Protein AF-A0A530BM27-F1 (afdb_monomer_lite)

Secondary structure (DSSP, 8-state):
-------PPPEEEEEEEEEEEEEETTEEEEEEEEEEEEEEEETTEEEEEEEEEEEEEEEEEETTEEEEE---TTSSSS----

Sequence (82 aa):
DGDTNHTWGKNARFTLKTWTGQETELGTLKTFTETRWNFGNTATSNIAFNKGTSLNFAWIQLGGLRVGKDESAFNTFIGYAG

Structure (mmCIF, N/CA/C/O backbone):
data_AF-A0A530BM27-F1
#
_entry.id   AF-A0A530BM27-F1
#
loop_
_atom_site.group_PDB
_atom_site.id
_atom_site.type_symbol
_atom_site.label_atom_id
_atom_site.label_alt_id
_atom_site.label_comp_id
_atom_site.label_asym_id
_atom_site.label_entity_id
_atom_site.label_seq_id
_atom_site.pdbx_PDB_ins_code
_atom_site.Cartn_x
_atom_site.Cartn_y
_atom_site.Cartn_z
_atom_site.occupancy
_atom_site.B_iso_or_equiv
_atom_site.auth_seq_id
_atom_site.auth_comp_id
_atom_site.auth_asym_id
_atom_site.auth_atom_id
_atom_site.pdbx_PDB_model_num
ATOM 1 N N . ASP A 1 1 ? 26.327 -6.369 -40.158 1.00 43.19 1 ASP A N 1
ATOM 2 C CA . ASP A 1 1 ? 25.109 -6.651 -39.376 1.00 43.19 1 ASP A CA 1
ATOM 3 C C . ASP A 1 1 ? 25.426 -6.630 -37.892 1.00 43.19 1 ASP A C 1
ATOM 5 O O . ASP A 1 1 ? 25.866 -7.625 -37.334 1.00 43.19 1 ASP A O 1
ATOM 9 N N . GLY A 1 2 ? 25.329 -5.453 -37.276 1.00 49.00 2 GLY A N 1
ATOM 10 C CA . GLY A 1 2 ? 25.512 -5.285 -35.834 1.00 49.00 2 GLY A CA 1
ATOM 11 C C . GLY A 1 2 ? 24.155 -5.020 -35.207 1.00 49.00 2 GLY A C 1
ATOM 12 O O . GLY A 1 2 ? 23.791 -3.863 -35.030 1.00 49.00 2 GLY A O 1
ATOM 13 N N . ASP A 1 3 ? 23.379 -6.075 -34.974 1.00 47.25 3 ASP A N 1
ATOM 14 C CA . ASP A 1 3 ? 22.039 -5.945 -34.404 1.00 47.25 3 ASP A CA 1
ATOM 15 C C . ASP A 1 3 ? 22.128 -5.491 -32.937 1.00 47.25 3 ASP A C 1
ATOM 17 O O . ASP A 1 3 ? 22.750 -6.136 -32.091 1.00 47.25 3 ASP A O 1
ATOM 21 N N . THR A 1 4 ? 21.533 -4.339 -32.641 1.00 60.88 4 THR A N 1
ATOM 22 C CA . THR A 1 4 ? 21.508 -3.703 -31.321 1.00 60.88 4 THR A CA 1
ATOM 23 C C . THR A 1 4 ? 20.307 -4.157 -30.499 1.00 60.88 4 THR A C 1
ATOM 25 O O . THR A 1 4 ? 19.585 -3.302 -30.012 1.00 60.88 4 THR A O 1
ATOM 28 N N . ASN A 1 5 ? 20.011 -5.450 -30.339 1.00 60.12 5 ASN A N 1
ATOM 29 C CA . ASN A 1 5 ? 18.759 -5.820 -29.655 1.00 60.12 5 ASN A CA 1
ATOM 30 C C . ASN A 1 5 ? 18.818 -7.110 -28.832 1.00 60.12 5 ASN A C 1
ATOM 32 O O . ASN A 1 5 ? 18.105 -8.063 -29.119 1.00 60.12 5 ASN A O 1
ATOM 36 N N . HIS A 1 6 ? 19.574 -7.127 -27.730 1.00 54.12 6 HIS A N 1
ATOM 37 C CA . HIS A 1 6 ? 19.285 -8.090 -26.657 1.00 54.12 6 HIS A CA 1
ATOM 38 C C . HIS A 1 6 ? 19.652 -7.556 -25.262 1.00 54.12 6 HIS A C 1
ATOM 40 O O . HIS A 1 6 ? 20.569 -8.032 -24.594 1.00 54.12 6 HIS A O 1
ATOM 46 N N . THR A 1 7 ? 18.892 -6.565 -24.786 1.00 58.06 7 THR A N 1
ATOM 47 C CA . THR A 1 7 ? 18.838 -6.264 -23.347 1.00 58.06 7 THR A CA 1
ATOM 48 C C . THR A 1 7 ? 17.740 -7.115 -22.720 1.00 58.06 7 THR A C 1
ATOM 50 O O . THR A 1 7 ? 16.557 -6.918 -22.987 1.00 58.06 7 THR A O 1
ATOM 53 N N . TRP A 1 8 ? 18.121 -8.058 -21.861 1.00 67.50 8 TRP A N 1
ATOM 54 C CA . TRP A 1 8 ? 17.170 -8.803 -21.039 1.00 67.50 8 TRP A CA 1
ATOM 55 C C . TRP A 1 8 ? 16.618 -7.859 -19.964 1.00 67.50 8 TRP A C 1
ATOM 57 O O . TRP A 1 8 ? 17.371 -7.286 -19.169 1.00 67.50 8 TRP A O 1
ATOM 67 N N . GLY A 1 9 ? 15.299 -7.672 -19.946 1.00 72.81 9 GLY A N 1
ATOM 68 C CA . GLY A 1 9 ? 14.634 -6.868 -18.928 1.00 72.81 9 GLY A CA 1
ATOM 69 C C . GLY A 1 9 ? 14.732 -7.542 -17.558 1.00 72.81 9 GLY A C 1
ATOM 70 O O . GLY A 1 9 ? 14.199 -8.633 -17.369 1.00 72.81 9 GLY A O 1
ATOM 71 N N . LYS A 1 10 ? 15.385 -6.903 -16.584 1.00 79.12 10 LYS A N 1
ATOM 72 C CA . LYS A 1 10 ? 15.371 -7.345 -15.184 1.00 79.12 10 LYS A CA 1
ATOM 73 C C . LYS A 1 10 ? 14.267 -6.585 -14.473 1.00 79.12 10 LYS A C 1
ATOM 75 O O . LYS A 1 10 ? 14.350 -5.364 -14.369 1.00 79.12 10 LYS A O 1
ATOM 80 N N . ASN A 1 11 ? 13.253 -7.293 -13.986 1.00 86.25 11 ASN A N 1
ATOM 81 C CA . ASN A 1 11 ? 12.194 -6.714 -13.168 1.00 86.25 11 ASN A CA 1
ATOM 82 C C . ASN A 1 11 ? 12.113 -7.461 -11.834 1.00 86.25 11 ASN A C 1
ATOM 84 O O . ASN A 1 11 ? 12.162 -8.688 -11.803 1.00 86.25 11 ASN A O 1
ATOM 88 N N . ALA A 1 12 ? 11.977 -6.716 -10.741 1.00 89.62 12 ALA A N 1
ATOM 89 C CA . ALA A 1 12 ? 11.745 -7.255 -9.409 1.00 89.62 12 ALA A CA 1
ATOM 90 C C . ALA A 1 12 ? 10.620 -6.476 -8.726 1.00 89.62 12 ALA A C 1
ATOM 92 O O . ALA A 1 12 ? 10.464 -5.270 -8.931 1.00 89.62 12 ALA A O 1
ATOM 93 N N . ARG A 1 13 ? 9.836 -7.167 -7.899 1.00 90.50 13 ARG A N 1
ATOM 94 C CA . ARG A 1 13 ? 8.739 -6.576 -7.132 1.00 90.50 13 ARG A CA 1
ATOM 95 C C . ARG A 1 13 ? 8.888 -6.956 -5.668 1.00 90.50 13 ARG A C 1
ATOM 97 O O . ARG A 1 13 ? 9.024 -8.132 -5.347 1.00 90.50 13 ARG A O 1
ATOM 104 N N . PHE A 1 14 ? 8.809 -5.959 -4.797 1.00 90.00 14 PHE A N 1
ATOM 105 C CA . PHE A 1 14 ? 8.679 -6.146 -3.356 1.00 90.00 14 PHE A CA 1
ATOM 106 C C . PHE A 1 14 ? 7.294 -5.662 -2.923 1.00 90.00 14 PHE A C 1
ATOM 108 O O . PHE A 1 14 ? 6.797 -4.654 -3.426 1.00 90.00 14 PHE A O 1
ATOM 115 N N . THR A 1 15 ? 6.625 -6.406 -2.045 1.00 93.12 15 THR A N 1
ATOM 116 C CA . THR A 1 15 ? 5.294 -6.054 -1.531 1.00 93.12 15 THR A CA 1
ATOM 117 C C . THR A 1 15 ? 5.272 -6.254 -0.024 1.00 93.12 15 THR A C 1
ATOM 119 O O . THR A 1 15 ? 5.587 -7.341 0.455 1.00 93.12 15 THR A O 1
ATOM 122 N N . LEU A 1 16 ? 4.880 -5.211 0.705 1.00 92.38 16 LEU A N 1
ATOM 123 C CA . LEU A 1 16 ? 4.673 -5.233 2.146 1.00 92.38 16 LEU A CA 1
ATOM 124 C C . LEU A 1 16 ? 3.176 -5.187 2.421 1.00 92.38 16 LEU A C 1
ATOM 126 O O . LEU A 1 16 ? 2.497 -4.247 2.004 1.00 92.38 16 LEU A O 1
ATOM 130 N N . LYS A 1 17 ? 2.687 -6.203 3.133 1.00 94.44 17 LYS A N 1
ATOM 131 C CA . LYS A 1 17 ? 1.303 -6.290 3.590 1.00 94.44 17 LYS A CA 1
ATOM 132 C C . LYS A 1 17 ? 1.280 -6.313 5.108 1.00 94.44 17 LYS A C 1
ATOM 134 O O . LYS A 1 17 ? 1.962 -7.135 5.715 1.00 94.44 17 LYS A O 1
ATOM 139 N N . THR A 1 18 ? 0.484 -5.440 5.703 1.00 91.06 18 THR A N 1
ATOM 140 C CA . THR A 1 18 ? 0.239 -5.405 7.146 1.00 91.06 18 THR A CA 1
ATOM 141 C C . THR A 1 18 ? -1.249 -5.520 7.394 1.00 91.06 18 THR A C 1
ATOM 143 O O . THR A 1 18 ? -2.041 -4.818 6.768 1.00 91.06 18 THR A O 1
ATOM 146 N N . TRP A 1 19 ? -1.632 -6.416 8.301 1.00 93.44 19 TRP A N 1
ATOM 147 C CA . TRP A 1 19 ? -3.017 -6.590 8.708 1.00 93.44 19 TRP A CA 1
ATOM 148 C C . TRP A 1 19 ? -3.124 -6.840 10.205 1.00 93.44 19 TRP A C 1
ATOM 150 O O . TRP A 1 19 ? -2.276 -7.505 10.799 1.00 93.44 19 TRP A O 1
ATOM 160 N N . THR A 1 20 ? -4.187 -6.317 10.804 1.00 91.62 20 THR A N 1
ATOM 161 C CA . THR A 1 20 ? -4.551 -6.583 12.196 1.00 91.62 20 THR A CA 1
ATOM 162 C C . THR A 1 20 ? -6.053 -6.812 12.301 1.00 91.62 20 THR A C 1
ATOM 164 O O . THR A 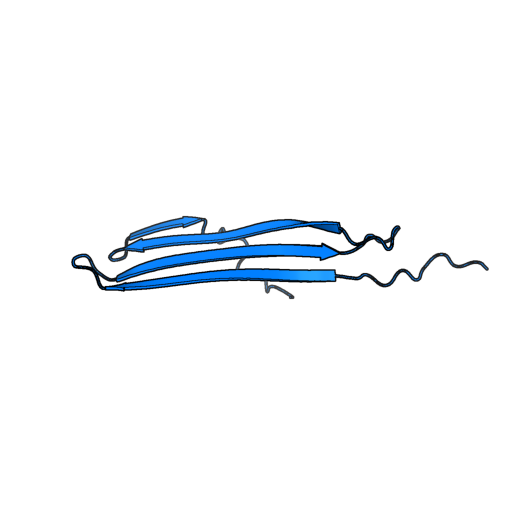1 20 ? -6.829 -6.343 11.465 1.00 91.62 20 THR A O 1
ATOM 167 N N . GLY A 1 21 ? -6.459 -7.563 13.319 1.00 91.81 21 GLY A N 1
ATOM 168 C CA . GLY A 1 21 ? -7.853 -7.814 13.652 1.00 91.81 21 GLY A CA 1
ATOM 169 C C . GLY A 1 21 ? -7.978 -7.944 15.161 1.00 91.81 21 GLY A C 1
ATOM 170 O O . GLY A 1 21 ? -7.340 -8.813 15.749 1.00 91.81 21 GLY A O 1
ATOM 171 N N . GLN A 1 22 ? -8.756 -7.065 15.778 1.00 90.44 22 GLN A N 1
ATOM 172 C CA . GLN A 1 22 ? -8.989 -7.059 17.214 1.00 90.44 22 GLN A CA 1
ATOM 173 C C . GLN A 1 22 ? -10.477 -6.879 17.486 1.00 90.44 22 GLN A C 1
ATOM 175 O O . GLN A 1 22 ? -11.108 -5.992 16.919 1.00 90.44 22 GLN A O 1
ATOM 180 N N . GLU A 1 23 ? -11.028 -7.690 18.380 1.00 90.31 23 GLU A N 1
ATOM 181 C CA . GLU A 1 23 ? -12.386 -7.475 18.870 1.00 90.31 23 GLU A CA 1
ATOM 182 C C . GLU A 1 23 ? -12.404 -6.310 19.861 1.00 90.31 23 GLU A C 1
ATOM 184 O O . GLU A 1 23 ? -11.578 -6.231 20.774 1.00 90.31 23 GLU A O 1
ATOM 189 N N . THR A 1 24 ? -13.335 -5.384 19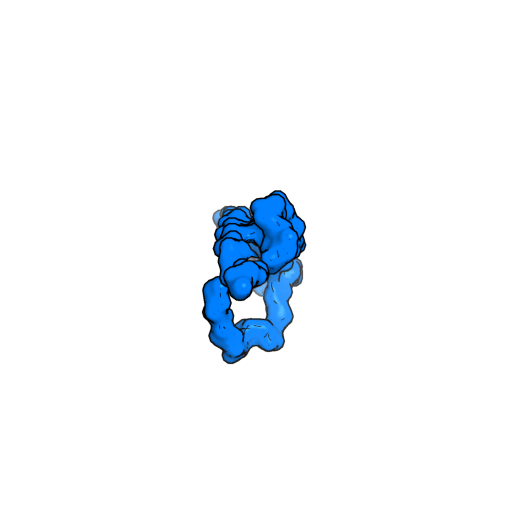.655 1.00 86.69 24 THR A N 1
ATOM 190 C CA . THR A 1 24 ? -13.567 -4.239 20.538 1.00 86.69 24 THR A CA 1
ATOM 191 C C . THR A 1 24 ? -15.040 -4.196 20.928 1.00 86.69 24 THR A C 1
ATOM 193 O O . THR A 1 24 ? -15.871 -4.874 20.324 1.00 86.69 24 THR A O 1
ATOM 196 N N . GLU A 1 25 ? -15.386 -3.364 21.906 1.00 84.88 25 GLU A N 1
ATOM 197 C CA . GLU A 1 25 ? -16.772 -3.181 22.363 1.00 84.88 25 GLU A CA 1
ATOM 198 C C . GLU A 1 25 ? -17.726 -2.722 21.248 1.00 84.88 25 GLU A C 1
ATOM 200 O O . GLU A 1 25 ? -18.927 -2.971 21.313 1.00 84.88 25 GLU A O 1
ATOM 205 N N . LEU A 1 26 ? -17.188 -2.091 20.199 1.00 80.88 26 LEU A N 1
ATOM 206 C CA . LEU A 1 26 ? -17.942 -1.583 19.053 1.00 80.88 26 LEU A CA 1
ATOM 207 C C . LEU A 1 26 ? -17.798 -2.485 17.809 1.00 80.88 26 LEU A C 1
ATOM 209 O O . LEU A 1 26 ? -18.065 -2.062 16.686 1.00 80.88 26 LEU A O 1
ATOM 213 N N . GLY A 1 27 ? -17.359 -3.734 17.994 1.00 86.25 27 GLY A N 1
ATOM 214 C CA . GLY A 1 27 ? -17.119 -4.720 16.937 1.00 86.25 27 GLY A CA 1
ATOM 215 C C . GLY A 1 27 ? -15.645 -4.842 16.537 1.00 86.25 27 GLY A C 1
ATOM 216 O O . GLY A 1 27 ? -14.759 -4.227 17.131 1.00 86.25 27 GLY A O 1
ATOM 217 N N . THR A 1 28 ? -15.357 -5.653 15.518 1.00 90.75 28 THR A N 1
ATOM 218 C CA . THR A 1 28 ? -13.975 -5.938 15.113 1.00 90.75 28 THR A CA 1
ATOM 219 C C . THR A 1 28 ? -13.298 -4.716 14.487 1.00 90.75 28 THR A C 1
ATOM 221 O O . THR A 1 28 ? -13.719 -4.233 13.430 1.00 90.75 28 THR A O 1
ATOM 224 N N 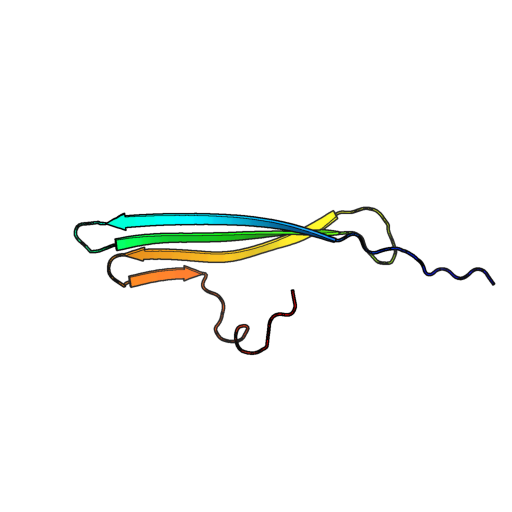. LEU A 1 29 ? -12.209 -4.259 15.104 1.00 92.69 29 LEU A N 1
ATOM 225 C CA . LEU A 1 29 ? -11.257 -3.319 14.532 1.00 92.69 29 LEU A CA 1
ATOM 226 C C . LEU A 1 29 ? -10.301 -4.067 13.598 1.00 92.69 29 LEU A C 1
ATOM 228 O O . LEU A 1 29 ? -9.582 -4.970 14.024 1.00 92.69 29 LEU A O 1
ATOM 232 N N . LYS A 1 30 ? -10.277 -3.688 12.323 1.00 93.94 30 LYS A N 1
ATOM 233 C CA . LYS A 1 30 ? -9.402 -4.259 11.299 1.00 93.94 30 LYS A CA 1
ATOM 234 C C . LYS A 1 30 ? -8.597 -3.158 10.630 1.00 93.94 30 LYS A C 1
ATOM 236 O O . LYS A 1 30 ? -9.166 -2.149 10.226 1.00 93.94 30 LYS A O 1
ATOM 241 N N . THR A 1 31 ? -7.308 -3.391 10.438 1.00 90.88 31 THR A N 1
ATOM 242 C CA . THR A 1 31 ? -6.440 -2.515 9.643 1.00 90.88 31 THR A CA 1
ATOM 243 C C . THR A 1 31 ? -5.817 -3.336 8.530 1.00 90.88 31 THR A C 1
ATOM 245 O O . THR A 1 31 ? -5.434 -4.482 8.765 1.00 90.88 31 THR A O 1
ATOM 248 N N . PHE A 1 32 ? -5.703 -2.768 7.332 1.00 92.31 32 PHE A N 1
ATOM 249 C CA . PHE A 1 32 ? -5.020 -3.396 6.207 1.00 92.31 32 PHE A CA 1
ATOM 250 C C . PHE A 1 32 ? -4.275 -2.362 5.373 1.00 92.31 32 PHE A C 1
ATOM 252 O O . PHE A 1 32 ? -4.852 -1.353 4.966 1.00 92.31 32 PHE A O 1
ATOM 259 N N . THR A 1 33 ? -3.019 -2.664 5.060 1.00 90.56 33 THR A N 1
ATOM 260 C CA . THR A 1 33 ? -2.174 -1.848 4.191 1.00 90.56 33 THR A CA 1
ATOM 261 C C . THR A 1 33 ? -1.406 -2.745 3.226 1.00 90.56 33 THR A C 1
ATOM 263 O O . THR A 1 33 ? -0.825 -3.747 3.640 1.00 90.56 33 THR A O 1
ATOM 266 N N . GLU A 1 34 ? -1.361 -2.367 1.948 1.00 92.94 34 GLU A N 1
ATOM 267 C CA . GLU A 1 34 ? -0.525 -2.987 0.918 1.00 92.94 34 GLU A CA 1
ATOM 268 C C . GLU A 1 34 ? 0.299 -1.922 0.182 1.00 92.94 34 GLU A C 1
ATOM 270 O O . GLU A 1 34 ? -0.235 -1.119 -0.593 1.00 92.94 34 GLU A O 1
ATOM 275 N N . THR A 1 35 ? 1.618 -1.978 0.373 1.00 89.00 35 THR A N 1
ATOM 276 C CA . THR A 1 35 ? 2.597 -1.129 -0.318 1.00 89.00 35 THR A CA 1
ATOM 277 C C . THR A 1 35 ? 3.450 -1.974 -1.254 1.00 89.00 35 THR A C 1
ATOM 279 O O . THR A 1 35 ? 3.918 -3.053 -0.885 1.00 89.00 35 THR A O 1
ATOM 282 N N . ARG A 1 36 ? 3.683 -1.484 -2.472 1.00 91.88 36 ARG A N 1
ATOM 283 C CA . ARG A 1 36 ? 4.445 -2.175 -3.514 1.00 91.88 36 ARG A CA 1
ATOM 284 C C . ARG A 1 36 ? 5.562 -1.291 -4.051 1.00 91.88 36 ARG A C 1
ATOM 286 O O . ARG A 1 36 ? 5.344 -0.121 -4.353 1.00 91.88 36 ARG A O 1
ATOM 293 N N . TRP A 1 37 ? 6.727 -1.895 -4.259 1.00 89.69 37 TRP A N 1
ATOM 294 C CA . TRP A 1 37 ? 7.878 -1.287 -4.918 1.00 89.69 37 TRP A CA 1
ATOM 295 C C . TRP A 1 37 ? 8.242 -2.118 -6.138 1.00 89.69 37 TRP A C 1
ATOM 297 O O . TRP A 1 37 ? 8.423 -3.335 -6.036 1.00 89.69 37 TRP A O 1
ATOM 307 N N . ASN A 1 38 ? 8.352 -1.462 -7.288 1.00 88.88 38 ASN A N 1
ATOM 308 C CA . ASN A 1 38 ? 8.813 -2.103 -8.511 1.00 88.88 38 ASN A CA 1
ATOM 309 C C . ASN A 1 38 ? 10.232 -1.628 -8.816 1.00 88.88 38 ASN A C 1
ATOM 311 O O . ASN A 1 38 ? 10.535 -0.441 -8.725 1.00 88.88 38 ASN A O 1
ATOM 315 N N . PHE A 1 39 ? 11.091 -2.550 -9.220 1.00 89.38 39 PHE A N 1
ATOM 316 C CA . PHE A 1 39 ? 12.447 -2.274 -9.667 1.00 89.38 39 PHE A CA 1
ATOM 317 C C . PHE A 1 39 ? 12.628 -2.842 -11.061 1.00 89.38 39 PHE A C 1
ATOM 319 O O . PHE A 1 39 ? 12.104 -3.911 -11.378 1.00 89.38 39 PHE A O 1
ATOM 326 N N . GLY A 1 40 ? 13.403 -2.158 -11.888 1.00 90.19 40 GLY A N 1
ATOM 327 C CA . GLY A 1 40 ? 13.898 -2.772 -13.103 1.00 90.19 40 GLY A CA 1
ATOM 328 C C . GLY A 1 40 ? 14.751 -1.851 -13.946 1.00 90.19 40 GLY A C 1
ATOM 329 O O . GLY A 1 40 ? 14.990 -0.704 -13.581 1.00 90.19 40 GLY A O 1
ATOM 330 N N . ASN A 1 41 ? 15.196 -2.372 -15.078 1.00 87.19 41 ASN A N 1
ATOM 331 C CA . ASN A 1 41 ? 16.014 -1.657 -16.052 1.00 87.19 41 ASN A CA 1
ATOM 332 C C . ASN A 1 41 ? 15.157 -1.108 -17.220 1.00 87.19 41 ASN A C 1
ATOM 334 O O . ASN A 1 41 ? 13.944 -1.366 -17.286 1.00 87.19 41 ASN A O 1
ATOM 338 N N . THR A 1 42 ? 15.760 -0.299 -18.099 1.00 82.12 42 THR A N 1
ATOM 339 C CA . THR A 1 42 ? 15.126 0.190 -19.341 1.00 82.12 42 THR A CA 1
ATOM 340 C C . THR A 1 42 ? 15.612 -0.612 -20.549 1.00 82.12 42 THR A C 1
ATOM 342 O O . THR A 1 42 ? 16.584 -1.357 -20.463 1.00 82.12 42 THR A O 1
ATOM 345 N N . ALA A 1 43 ? 14.969 -0.439 -21.707 1.00 78.44 43 ALA A N 1
ATOM 346 C CA . ALA A 1 43 ? 15.423 -1.063 -22.955 1.00 78.44 43 ALA A CA 1
ATOM 347 C C . ALA A 1 43 ? 16.835 -0.601 -23.380 1.00 78.44 43 ALA A C 1
ATOM 349 O O . ALA A 1 43 ? 17.552 -1.330 -24.060 1.00 78.44 43 ALA A O 1
ATOM 350 N N . THR A 1 44 ? 17.237 0.599 -22.951 1.00 79.94 44 THR A N 1
ATOM 351 C CA . THR A 1 44 ? 18.480 1.270 -23.353 1.00 79.94 44 THR A CA 1
ATOM 352 C C . THR A 1 44 ? 19.591 1.214 -22.302 1.00 79.94 44 THR A C 1
ATOM 354 O O . THR A 1 44 ? 20.720 1.593 -22.597 1.00 79.94 44 THR A O 1
ATOM 357 N N . SER A 1 45 ? 19.306 0.765 -21.075 1.00 79.44 45 SER A N 1
ATOM 358 C CA . SER A 1 45 ? 20.276 0.710 -19.976 1.00 79.44 45 SER A CA 1
ATOM 359 C C . SER A 1 45 ? 20.049 -0.515 -19.106 1.00 79.44 45 SER A C 1
ATOM 361 O O . SER A 1 45 ? 18.923 -0.799 -18.714 1.00 79.44 45 SER A O 1
ATOM 363 N N . ASN A 1 46 ? 21.133 -1.205 -18.740 1.00 81.69 46 ASN A N 1
ATOM 364 C CA . ASN A 1 46 ? 21.089 -2.374 -17.858 1.00 81.69 46 ASN A CA 1
ATOM 365 C C . ASN A 1 46 ? 21.132 -2.014 -16.356 1.00 81.69 46 ASN A C 1
ATOM 367 O O . ASN A 1 46 ? 21.150 -2.903 -15.504 1.00 81.69 46 ASN A O 1
ATOM 371 N N . ILE A 1 47 ? 21.165 -0.724 -16.012 1.00 84.50 47 ILE A N 1
ATOM 372 C CA . ILE A 1 47 ? 21.130 -0.272 -14.618 1.00 84.50 47 ILE A CA 1
ATOM 373 C C . ILE A 1 47 ? 19.699 -0.429 -14.093 1.00 84.50 47 ILE A C 1
ATOM 375 O O . ILE A 1 47 ? 18.753 0.103 -14.674 1.00 84.50 47 ILE A O 1
ATOM 379 N N . ALA A 1 48 ? 19.533 -1.164 -12.992 1.00 82.56 48 ALA A N 1
ATOM 380 C CA . ALA A 1 48 ? 18.243 -1.294 -12.326 1.00 82.56 48 ALA A CA 1
ATOM 381 C C . ALA A 1 48 ? 17.976 -0.082 -11.422 1.00 82.56 48 ALA A C 1
ATOM 383 O O . ALA A 1 48 ? 18.840 0.326 -10.648 1.00 82.56 48 ALA A O 1
ATOM 384 N N . PHE A 1 49 ? 16.762 0.460 -11.487 1.00 86.00 49 PHE A N 1
ATOM 385 C CA . PHE A 1 49 ? 16.299 1.563 -10.644 1.00 86.00 49 PHE A CA 1
ATOM 386 C C . PHE A 1 49 ? 14.878 1.293 -10.136 1.00 86.00 49 PHE A C 1
ATOM 388 O O . PHE A 1 49 ? 14.188 0.385 -10.611 1.00 86.00 49 PHE A O 1
ATOM 395 N N . ASN A 1 50 ? 14.438 2.062 -9.137 1.00 89.06 50 ASN A N 1
ATOM 396 C CA . ASN A 1 50 ? 13.066 1.988 -8.644 1.00 89.06 50 ASN A CA 1
ATOM 397 C C . ASN A 1 50 ? 12.110 2.612 -9.679 1.00 89.06 50 ASN A C 1
ATOM 399 O O . ASN A 1 50 ? 12.232 3.786 -10.015 1.00 89.06 50 ASN A O 1
ATOM 403 N N . LYS A 1 51 ? 11.157 1.820 -10.177 1.00 86.75 51 LYS A N 1
ATOM 404 C CA . LYS A 1 51 ? 10.145 2.211 -11.174 1.00 86.75 51 LYS A CA 1
ATOM 405 C C . LYS A 1 51 ? 8.891 2.837 -10.549 1.00 86.75 51 LYS A C 1
ATOM 407 O O . LYS A 1 51 ? 7.909 3.064 -11.247 1.00 86.75 51 LYS A O 1
ATOM 412 N N . GLY A 1 52 ? 8.906 3.088 -9.245 1.00 84.00 52 GLY A N 1
ATOM 413 C 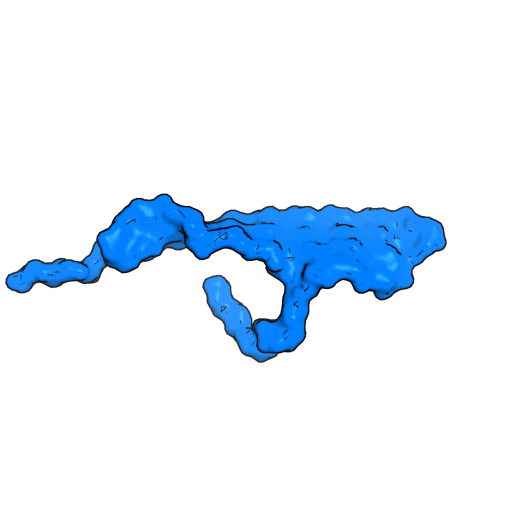CA . GLY A 1 52 ? 7.815 3.690 -8.497 1.00 84.00 52 GLY A CA 1
ATOM 414 C C . GLY A 1 52 ? 7.386 2.859 -7.292 1.00 84.00 52 GLY A C 1
ATOM 415 O O . GLY A 1 52 ? 7.527 1.629 -7.247 1.00 84.00 52 GLY A O 1
ATOM 416 N N . THR A 1 53 ? 6.806 3.575 -6.331 1.00 84.25 53 THR A N 1
ATOM 417 C CA . THR A 1 53 ? 6.147 3.022 -5.146 1.00 84.25 53 THR A CA 1
ATOM 418 C C . THR A 1 53 ? 4.648 3.264 -5.270 1.00 84.25 53 THR A C 1
ATOM 420 O O . THR A 1 53 ? 4.234 4.393 -5.536 1.00 84.25 53 THR A O 1
ATOM 423 N N . SER A 1 54 ? 3.830 2.232 -5.061 1.00 84.50 54 SER A N 1
ATOM 424 C CA . SER A 1 54 ? 2.371 2.352 -5.034 1.00 84.50 54 SER A CA 1
ATOM 425 C C . SER A 1 54 ? 1.799 1.891 -3.696 1.00 84.50 54 SER A C 1
ATOM 427 O O . SER A 1 54 ? 2.217 0.880 -3.134 1.00 84.50 54 SER A O 1
ATOM 429 N N . LEU A 1 55 ? 0.822 2.649 -3.196 1.00 82.44 55 LEU A N 1
ATOM 430 C CA . LEU A 1 55 ? -0.044 2.245 -2.090 1.00 82.44 55 LEU A CA 1
ATOM 431 C C . LEU A 1 55 ? -1.359 1.756 -2.696 1.00 82.44 55 LEU A C 1
ATOM 433 O O . LEU A 1 55 ? -2.140 2.585 -3.180 1.00 82.44 55 LEU A O 1
ATOM 437 N N . ASN A 1 56 ? -1.551 0.438 -2.726 1.00 83.88 56 ASN A N 1
ATO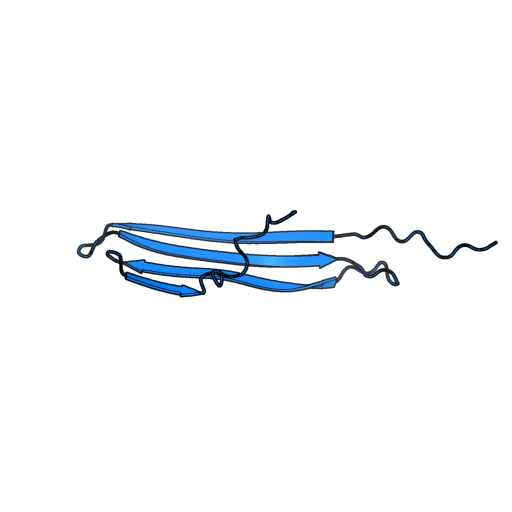M 438 C CA . ASN A 1 56 ? -2.687 -0.192 -3.405 1.00 83.88 56 ASN A CA 1
ATOM 439 C C . ASN A 1 56 ? -3.926 -0.158 -2.508 1.00 83.88 56 ASN A C 1
ATOM 441 O O . ASN A 1 56 ? -4.985 0.280 -2.939 1.00 83.88 56 ASN A O 1
ATOM 445 N N . PHE A 1 57 ? -3.747 -0.525 -1.239 1.00 86.19 57 PHE A N 1
ATOM 446 C CA . PHE A 1 57 ? -4.794 -0.517 -0.224 1.00 86.19 57 PHE A CA 1
ATOM 447 C C . PHE A 1 57 ? -4.241 0.070 1.070 1.00 86.19 57 PHE A C 1
ATOM 449 O O . PHE A 1 57 ? -3.102 -0.216 1.441 1.00 86.19 57 PHE A O 1
ATOM 456 N N . ALA A 1 58 ? -5.039 0.881 1.755 1.00 89.75 58 ALA A N 1
ATOM 457 C CA . ALA A 1 58 ? -4.742 1.368 3.096 1.00 89.75 58 ALA A CA 1
ATOM 458 C C . ALA A 1 58 ? -6.045 1.778 3.775 1.00 89.75 58 ALA A C 1
ATOM 460 O O . ALA A 1 58 ? -6.538 2.885 3.552 1.00 89.75 58 ALA A O 1
ATOM 461 N N . TRP A 1 59 ? -6.617 0.890 4.583 1.00 91.62 59 TRP A N 1
ATOM 462 C CA . TRP A 1 59 ? -7.883 1.140 5.261 1.00 91.62 59 TRP A CA 1
ATOM 463 C C . TRP A 1 59 ? -7.882 0.670 6.711 1.00 91.62 59 TRP A C 1
ATOM 465 O O . TRP A 1 59 ? -7.135 -0.224 7.117 1.00 91.62 59 TRP A O 1
ATOM 475 N N . ILE A 1 60 ? -8.774 1.288 7.479 1.00 91.38 60 ILE A N 1
ATOM 476 C CA . ILE A 1 60 ? -9.162 0.893 8.827 1.00 91.38 60 ILE A CA 1
ATOM 477 C C . ILE A 1 60 ? -10.678 0.688 8.855 1.00 91.38 60 ILE A C 1
ATOM 479 O O . ILE A 1 60 ? -11.430 1.393 8.178 1.00 91.38 60 ILE A O 1
ATOM 483 N N . GLN A 1 61 ? -11.134 -0.310 9.599 1.00 92.00 61 GLN A N 1
ATOM 484 C CA . GLN A 1 61 ? -12.541 -0.645 9.734 1.00 92.00 61 GLN A CA 1
ATOM 485 C C . GLN A 1 61 ? -12.869 -0.946 11.189 1.00 92.00 61 GLN A C 1
ATOM 487 O O . GLN A 1 61 ? -12.157 -1.716 11.819 1.00 92.00 61 GLN A O 1
ATOM 492 N N . LEU A 1 62 ? -13.974 -0.402 11.690 1.00 92.38 62 LEU A N 1
ATOM 493 C CA . LEU A 1 62 ? -14.494 -0.679 13.026 1.00 92.38 62 LEU A CA 1
ATOM 494 C C . LEU A 1 62 ? -16.008 -0.836 12.950 1.00 92.38 62 LEU A C 1
ATOM 496 O O . LEU A 1 62 ? -16.681 0.015 12.374 1.00 92.38 62 LEU A O 1
ATOM 500 N N . GLY A 1 63 ? -16.547 -1.926 13.499 1.00 86.88 63 GLY A N 1
ATOM 501 C CA . GLY A 1 63 ? -18.001 -2.083 13.633 1.00 86.88 63 GLY A CA 1
ATOM 502 C C . GLY A 1 63 ? -18.787 -1.998 12.317 1.00 86.88 63 GLY A C 1
ATOM 503 O O . GLY A 1 63 ? -19.958 -1.643 12.321 1.00 86.88 63 GLY A O 1
ATOM 504 N N . GLY A 1 64 ? -18.140 -2.275 11.179 1.00 85.88 64 GLY A N 1
ATOM 505 C CA . GLY A 1 64 ? -18.737 -2.171 9.841 1.00 85.88 64 GLY A CA 1
ATOM 506 C C . GLY A 1 64 ? -18.499 -0.842 9.114 1.00 85.88 64 GLY A C 1
ATOM 507 O O . GLY A 1 64 ? -18.654 -0.796 7.897 1.00 85.88 64 GLY A O 1
ATOM 508 N N . LEU A 1 65 ? -18.038 0.208 9.797 1.00 89.06 65 LEU A N 1
ATOM 509 C CA . LEU A 1 65 ? -17.603 1.449 9.154 1.00 89.06 65 LEU A CA 1
ATOM 510 C C . LEU A 1 65 ? -16.163 1.300 8.654 1.00 89.06 65 LEU A C 1
ATOM 512 O O . LEU A 1 65 ? -15.276 0.985 9.445 1.00 89.06 65 LEU A O 1
ATOM 516 N N . ARG A 1 66 ? -15.916 1.554 7.362 1.00 90.19 66 ARG A N 1
ATOM 517 C CA . ARG A 1 66 ? -14.577 1.534 6.751 1.00 90.19 66 ARG A CA 1
ATOM 518 C C . ARG A 1 66 ? -14.167 2.926 6.281 1.00 90.19 66 ARG A C 1
ATOM 520 O O . ARG A 1 66 ? -14.939 3.605 5.611 1.00 90.19 66 ARG A O 1
ATOM 527 N N . VAL A 1 67 ? -12.925 3.303 6.577 1.00 89.12 67 VAL A N 1
ATOM 528 C CA . VAL A 1 67 ? -12.302 4.550 6.119 1.00 89.12 67 VAL A CA 1
ATOM 529 C C . VAL A 1 67 ? -10.915 4.242 5.562 1.00 89.12 67 VAL A C 1
ATOM 531 O O . VAL A 1 67 ? -10.129 3.533 6.191 1.00 89.12 67 VAL A O 1
ATOM 534 N N . GLY A 1 68 ? -10.595 4.780 4.387 1.00 87.50 68 GLY A N 1
ATOM 535 C CA . GLY A 1 68 ? -9.259 4.681 3.810 1.00 87.50 68 GLY A CA 1
ATOM 536 C C . GLY A 1 68 ? -9.246 4.616 2.291 1.00 87.50 68 GLY A C 1
ATOM 537 O O . GLY A 1 68 ? -10.263 4.806 1.627 1.00 87.50 68 GLY A O 1
ATOM 538 N N . LYS A 1 69 ? -8.058 4.349 1.752 1.00 83.38 69 LYS A N 1
ATOM 539 C CA . LYS A 1 69 ? -7.821 4.136 0.331 1.00 83.38 69 LYS A CA 1
ATOM 540 C C . LYS A 1 69 ? -8.149 2.688 -0.022 1.00 83.38 69 LYS A C 1
ATOM 542 O O . LYS A 1 69 ? -7.425 1.770 0.370 1.00 83.38 69 LYS A O 1
ATOM 547 N N . ASP A 1 70 ? -9.227 2.523 -0.771 1.00 73.50 70 ASP A N 1
ATOM 548 C CA . ASP A 1 70 ? -9.571 1.292 -1.478 1.00 73.50 70 ASP A CA 1
ATOM 549 C C . ASP A 1 70 ? -9.286 1.487 -2.978 1.00 73.50 70 ASP A C 1
ATOM 551 O O . ASP A 1 70 ? -9.144 2.624 -3.447 1.00 73.50 70 ASP A O 1
ATOM 555 N N . GLU A 1 71 ? -9.156 0.406 -3.739 1.00 59.97 71 GLU A N 1
ATOM 556 C CA . GLU A 1 71 ? -9.013 0.520 -5.192 1.00 59.97 71 GLU A CA 1
ATOM 557 C C . GLU A 1 71 ? -10.298 1.124 -5.789 1.00 59.97 71 GLU A C 1
ATOM 559 O O . GLU A 1 71 ? -11.410 0.791 -5.379 1.00 59.97 71 GLU A O 1
ATOM 564 N N . SER A 1 72 ? -10.172 2.039 -6.756 1.00 48.72 72 SER A N 1
ATOM 565 C CA . SER A 1 72 ? -11.337 2.491 -7.525 1.00 48.72 72 SER A CA 1
ATOM 566 C C . SER A 1 72 ? -11.966 1.278 -8.217 1.00 48.72 72 SER A C 1
ATOM 568 O O . SER A 1 72 ? -11.265 0.558 -8.930 1.00 48.72 72 SER A O 1
ATOM 570 N N . ALA A 1 73 ? -13.281 1.085 -8.068 1.00 45.56 73 ALA A N 1
ATOM 571 C CA . ALA A 1 73 ? -14.057 -0.022 -8.649 1.00 45.56 73 ALA A CA 1
ATOM 572 C C . ALA A 1 73 ? -13.933 -0.1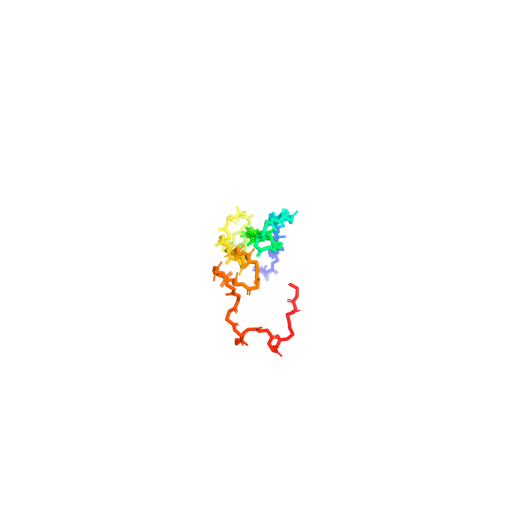77 -10.186 1.00 45.56 73 ALA A C 1
ATOM 574 O O . ALA A 1 73 ? -14.466 -1.123 -10.760 1.00 45.56 73 ALA A O 1
ATOM 575 N N . PHE A 1 74 ? -13.230 0.735 -10.864 1.00 45.19 74 PHE A N 1
ATOM 576 C CA . PHE A 1 74 ? -12.982 0.713 -12.304 1.00 45.19 74 PHE A CA 1
ATOM 577 C C . PHE A 1 74 ? -11.813 -0.177 -12.761 1.00 45.19 74 PHE A C 1
ATOM 579 O O . PHE A 1 74 ? -11.787 -0.536 -13.934 1.00 45.19 74 PHE A O 1
ATOM 586 N N . ASN A 1 75 ? -10.878 -0.577 -11.888 1.00 42.62 75 ASN A N 1
ATOM 587 C CA . ASN A 1 75 ? -9.740 -1.425 -12.297 1.00 42.62 75 ASN A CA 1
ATOM 588 C C . ASN A 1 75 ? -9.917 -2.923 -12.004 1.00 42.62 75 ASN A C 1
ATOM 590 O O . ASN A 1 75 ? -9.135 -3.738 -12.485 1.00 42.62 75 ASN A O 1
ATOM 594 N N . THR A 1 76 ? -10.954 -3.316 -11.263 1.00 46.25 76 THR A N 1
ATOM 595 C CA . THR A 1 76 ? -11.124 -4.709 -10.818 1.00 46.25 76 THR A CA 1
ATOM 596 C C . THR A 1 76 ? -11.887 -5.590 -11.822 1.00 46.25 76 THR A C 1
ATOM 598 O O . THR A 1 76 ? -11.960 -6.800 -11.626 1.00 46.25 76 THR A O 1
ATOM 601 N N . PHE A 1 77 ? -12.449 -5.033 -12.907 1.00 46.25 77 PHE A N 1
ATOM 602 C CA . PHE A 1 77 ? -13.289 -5.807 -13.842 1.00 46.25 77 PHE A CA 1
ATOM 603 C C . PHE A 1 77 ? -12.534 -6.455 -15.015 1.00 46.25 77 PHE A C 1
ATOM 605 O O . PHE A 1 77 ? -13.058 -7.361 -15.657 1.00 46.25 77 PHE A O 1
ATOM 612 N N . ILE A 1 78 ? -11.294 -6.055 -15.296 1.00 49.88 78 ILE A N 1
ATOM 613 C CA . ILE A 1 78 ? -10.519 -6.610 -16.415 1.00 49.88 78 ILE A CA 1
ATOM 614 C C . ILE A 1 78 ? -9.234 -7.248 -15.905 1.00 49.88 78 ILE A C 1
ATOM 616 O O . ILE A 1 78 ? -8.175 -6.634 -15.896 1.00 49.88 78 ILE A O 1
ATOM 620 N N . GLY A 1 79 ? -9.386 -8.499 -15.460 1.00 44.62 79 GLY A N 1
ATOM 621 C CA . GLY A 1 79 ? -8.364 -9.547 -15.414 1.00 44.62 79 GLY A CA 1
ATOM 622 C C . GLY A 1 79 ? -6.919 -9.066 -15.325 1.00 44.62 79 GLY A C 1
ATOM 623 O O . GLY A 1 79 ? -6.237 -8.921 -16.336 1.00 44.62 79 GLY A O 1
ATOM 624 N N . TYR A 1 80 ? -6.444 -8.878 -14.097 1.00 41.78 80 TYR A N 1
ATOM 625 C CA . TYR A 1 80 ? -5.046 -8.595 -13.810 1.00 41.78 80 TYR A CA 1
ATOM 626 C C . TYR A 1 80 ? -4.152 -9.745 -14.313 1.00 41.78 80 TYR A C 1
ATOM 628 O O . TYR A 1 80 ? -4.153 -10.838 -13.746 1.00 41.78 80 TYR A O 1
ATOM 636 N N . ALA A 1 81 ? -3.369 -9.499 -15.363 1.00 49.03 81 ALA A N 1
ATOM 637 C CA . ALA A 1 81 ? -2.254 -10.354 -15.754 1.00 49.03 81 ALA A CA 1
ATOM 638 C C . ALA A 1 81 ? -0.992 -9.875 -15.013 1.00 49.03 81 ALA A C 1
ATOM 640 O O . ALA A 1 81 ? -0.366 -8.914 -15.444 1.00 49.03 81 ALA A O 1
ATOM 641 N N . GLY A 1 82 ? -0.708 -10.518 -13.870 1.00 46.47 82 GLY A N 1
ATOM 642 C CA . GLY A 1 82 ? 0.580 -10.585 -13.137 1.00 46.47 82 GLY A CA 1
ATOM 643 C C . GLY A 1 82 ? 1.554 -9.403 -13.181 1.00 46.47 82 GLY A C 1
ATOM 644 O O . GLY A 1 82 ? 2.238 -9.259 -14.210 1.00 46.47 82 GLY A O 1
#

pLDDT: mean 78.42, std 16.87, range [41.78, 94.44]

Radius of gyration: 19.5 Å; chains: 1; bounding box: 44×15×62 Å

Foldseek 3Di:
DPDPADDDKDKDKDKDWDWDWDQDPLGIKIWIWIKMWMWIDDRVDRDIDIPDIDTAWTWIDTNHDIDGDHHDPVPPPDDDDD